Protein AF-A0A924JR89-F1 (afdb_monomer)

Nearest PDB structures (foldseek):
  1vdr-assembly1_A  TM=5.507E-01  e=8.318E-01  Haloferax volcanii
  6cn0-assembly1_A  TM=6.448E-01  e=5.348E+00  Proteus mirabilis
  8uu8-assembly1_v  TM=4.868E-01  e=1.916E+00  Listeria monocytogenes EGD-e
  7ss9-assembly1_8  TM=5.761E-01  e=3.413E+00  Escherichia coli 113303
  2ith-assembly1_A  TM=5.843E-01  e=7.860E+00  Haloferax volcanii

Structure (mmCIF, N/CA/C/O 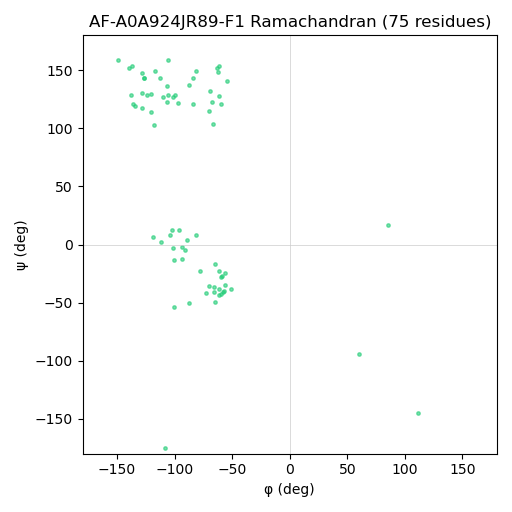backbone):
data_AF-A0A924JR89-F1
#
_entry.id   AF-A0A924JR89-F1
#
loop_
_atom_site.group_PDB
_atom_site.id
_atom_site.type_symbol
_atom_site.label_atom_id
_atom_site.label_alt_id
_atom_site.label_comp_id
_atom_site.label_asym_id
_atom_site.label_entity_id
_atom_site.label_seq_id
_atom_site.pdbx_PDB_ins_code
_atom_site.Cartn_x
_atom_site.Cartn_y
_atom_site.Cartn_z
_atom_site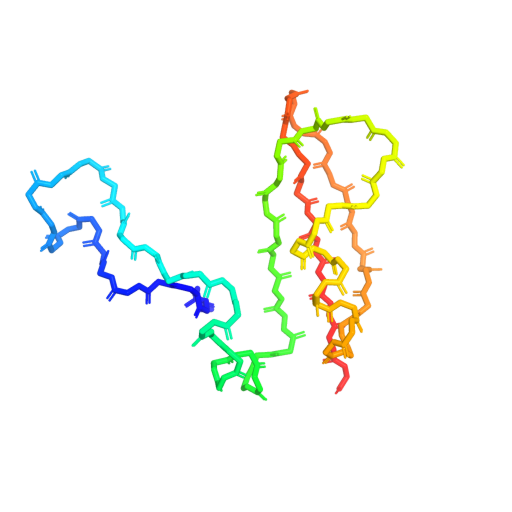.occupancy
_atom_site.B_iso_or_equiv
_atom_site.auth_seq_id
_atom_site.auth_comp_id
_atom_site.auth_asym_id
_atom_site.auth_atom_id
_atom_site.pdbx_PDB_model_num
ATOM 1 N N . ARG A 1 1 ? 1.473 -11.010 -3.390 1.00 82.12 1 ARG A N 1
ATOM 2 C CA . ARG A 1 1 ? 2.297 -10.473 -4.504 1.00 82.12 1 ARG A CA 1
ATOM 3 C C . ARG A 1 1 ? 2.221 -8.961 -4.403 1.00 82.12 1 ARG A C 1
ATOM 5 O O . ARG A 1 1 ? 1.124 -8.485 -4.160 1.00 82.12 1 ARG A O 1
ATOM 12 N N . ASP A 1 2 ? 3.329 -8.239 -4.561 1.00 90.88 2 ASP A N 1
ATOM 13 C CA . ASP A 1 2 ? 3.283 -6.773 -4.610 1.00 90.88 2 ASP A CA 1
ATOM 14 C C . ASP A 1 2 ? 2.560 -6.324 -5.893 1.00 90.88 2 ASP A C 1
ATOM 16 O O . ASP A 1 2 ? 2.921 -6.743 -6.997 1.00 90.88 2 ASP A O 1
ATOM 20 N N . VAL A 1 3 ? 1.488 -5.549 -5.722 1.00 92.81 3 VAL A N 1
ATOM 21 C CA . VAL A 1 3 ? 0.615 -5.070 -6.803 1.00 92.81 3 VAL A CA 1
ATOM 22 C C . VAL A 1 3 ? 1.217 -3.895 -7.569 1.00 92.81 3 VAL A C 1
ATOM 24 O O . VAL A 1 3 ? 0.848 -3.687 -8.722 1.00 92.81 3 VAL A O 1
ATOM 27 N N . ALA A 1 4 ? 2.140 -3.154 -6.952 1.00 94.06 4 ALA A N 1
ATOM 28 C CA . ALA A 1 4 ? 2.765 -1.975 -7.534 1.00 94.06 4 ALA A CA 1
ATOM 29 C C . ALA A 1 4 ? 4.163 -2.250 -8.098 1.00 94.06 4 ALA A C 1
ATOM 31 O O . ALA A 1 4 ? 4.683 -1.424 -8.844 1.00 94.06 4 ALA A O 1
ATOM 32 N N . LEU A 1 5 ? 4.773 -3.396 -7.790 1.00 95.00 5 LEU A N 1
ATOM 33 C CA . LEU A 1 5 ? 6.112 -3.740 -8.267 1.00 95.00 5 LEU A CA 1
ATOM 34 C C . LEU A 1 5 ? 6.201 -3.779 -9.803 1.00 95.00 5 LEU A C 1
ATOM 36 O O . LEU A 1 5 ? 5.541 -4.589 -10.459 1.00 95.00 5 LEU A O 1
ATOM 40 N N . VAL A 1 6 ? 7.084 -2.946 -10.359 1.00 95.19 6 VAL A N 1
ATOM 41 C CA . VAL A 1 6 ? 7.415 -2.901 -11.794 1.00 95.19 6 VAL A CA 1
ATOM 42 C C . VAL A 1 6 ? 8.724 -3.631 -12.065 1.00 95.19 6 VAL A C 1
ATOM 44 O O . VAL A 1 6 ? 8.766 -4.532 -12.900 1.00 95.19 6 VAL A O 1
ATOM 47 N N . THR A 1 7 ? 9.796 -3.261 -11.358 1.00 95.81 7 THR A N 1
ATOM 48 C CA . THR A 1 7 ? 11.120 -3.878 -11.525 1.00 95.81 7 THR A CA 1
ATOM 49 C C . THR A 1 7 ? 11.749 -4.147 -10.160 1.00 95.81 7 THR A C 1
ATOM 51 O O . THR A 1 7 ? 11.956 -3.189 -9.410 1.00 95.81 7 THR A O 1
ATOM 54 N N . PRO A 1 8 ? 12.073 -5.414 -9.835 1.00 95.44 8 PRO A N 1
ATOM 55 C CA . PRO A 1 8 ? 12.778 -5.762 -8.606 1.00 95.44 8 PRO A CA 1
ATOM 56 C C . PRO A 1 8 ? 14.175 -5.137 -8.543 1.00 95.44 8 PRO A C 1
ATOM 58 O O . PRO A 1 8 ? 14.855 -5.036 -9.56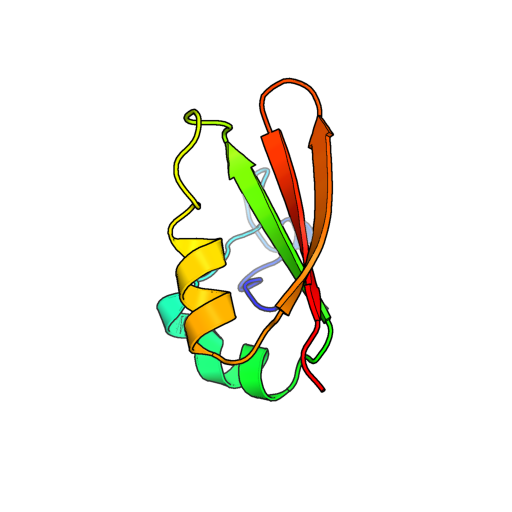2 1.00 95.44 8 PRO A O 1
ATOM 61 N N . PHE A 1 9 ? 14.664 -4.806 -7.350 1.00 95.00 9 PHE A N 1
ATOM 62 C CA . PHE A 1 9 ? 15.975 -4.192 -7.131 1.00 95.00 9 PHE A CA 1
ATOM 63 C C . PHE A 1 9 ? 17.118 -5.075 -7.643 1.00 95.00 9 PHE A C 1
ATOM 65 O O . PHE A 1 9 ? 18.156 -4.570 -8.053 1.00 95.00 9 PHE A O 1
ATOM 72 N N . THR A 1 10 ? 16.923 -6.398 -7.669 1.00 95.50 10 THR A N 1
ATOM 73 C CA . THR A 1 10 ? 17.885 -7.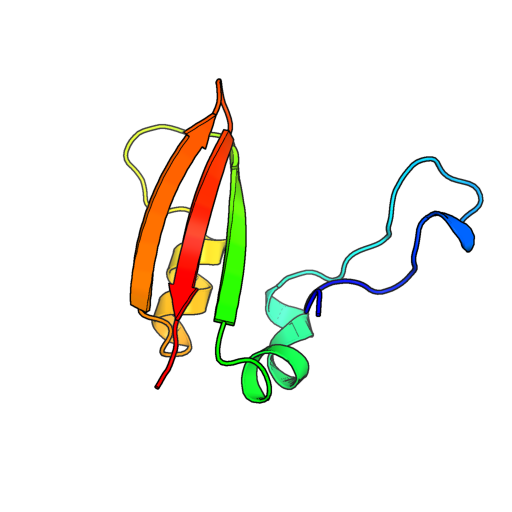356 -8.235 1.00 95.50 10 THR A CA 1
ATOM 74 C C . THR A 1 10 ? 18.081 -7.189 -9.741 1.00 95.50 10 THR A C 1
ATOM 76 O O . THR A 1 10 ? 19.049 -7.704 -10.292 1.00 95.50 10 T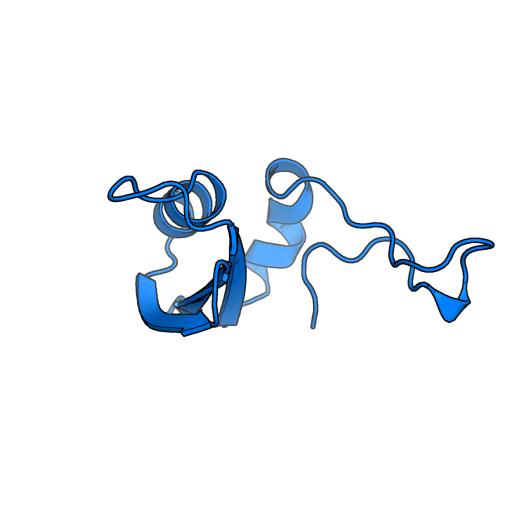HR A O 1
ATOM 79 N N . GLU A 1 11 ? 17.159 -6.492 -10.401 1.00 96.25 11 GLU A N 1
ATOM 80 C CA . GLU A 1 11 ? 17.146 -6.218 -11.836 1.00 96.25 11 GLU A CA 1
ATOM 81 C C . GLU A 1 11 ? 17.384 -4.727 -12.141 1.00 96.25 11 GLU A C 1
ATOM 83 O O . GLU A 1 11 ? 17.391 -4.331 -13.307 1.00 96.25 11 GLU A O 1
ATOM 88 N N . THR A 1 12 ? 17.615 -3.889 -11.119 1.00 92.88 12 THR A N 1
ATOM 89 C CA . THR A 1 12 ? 17.980 -2.477 -11.294 1.00 92.88 12 THR A CA 1
ATOM 90 C C . THR A 1 12 ? 19.463 -2.243 -10.997 1.00 92.88 12 THR A C 1
ATOM 92 O O . THR A 1 12 ? 20.117 -2.995 -10.281 1.00 92.88 12 THR A O 1
ATOM 95 N N . ASN A 1 13 ? 20.015 -1.147 -11.527 1.00 92.06 13 ASN A N 1
ATOM 96 C CA . ASN A 1 13 ? 21.342 -0.654 -11.128 1.00 92.06 13 ASN A CA 1
ATOM 97 C C . ASN A 1 13 ? 21.294 0.172 -9.820 1.00 92.06 13 ASN A C 1
ATOM 99 O O . ASN A 1 13 ? 22.265 0.851 -9.485 1.00 92.06 13 ASN A O 1
ATOM 103 N N . GLY A 1 14 ? 20.147 0.196 -9.132 1.00 91.19 14 GLY A N 1
ATOM 104 C CA . GLY A 1 14 ? 19.892 0.994 -7.936 1.00 91.19 14 GLY A CA 1
ATOM 105 C C . GLY A 1 14 ? 19.820 0.147 -6.667 1.00 91.19 14 GLY A C 1
ATOM 106 O O . GLY A 1 14 ? 20.054 -1.055 -6.677 1.00 91.19 14 GLY A O 1
ATOM 107 N N . LEU A 1 15 ? 19.492 0.799 -5.551 1.00 93.88 15 LEU A N 1
ATOM 108 C CA . LEU A 1 15 ? 19.321 0.133 -4.252 1.00 93.88 15 LEU A CA 1
ATOM 109 C C . LEU A 1 15 ? 17.865 -0.258 -3.958 1.00 93.88 15 LEU A C 1
ATOM 111 O O . LEU A 1 15 ? 17.597 -0.821 -2.902 1.00 93.88 15 LEU A O 1
ATOM 115 N N . TRP A 1 16 ? 16.936 0.072 -4.857 1.00 95.06 16 TRP A N 1
ATOM 116 C CA . TRP A 1 16 ? 15.500 -0.007 -4.608 1.00 95.06 16 TRP A CA 1
ATOM 117 C C . TRP A 1 16 ? 14.755 -0.610 -5.795 1.00 95.06 16 TRP A C 1
ATOM 119 O O . TRP A 1 16 ? 15.193 -0.497 -6.947 1.00 95.06 16 TRP A O 1
ATOM 129 N N . ASP A 1 17 ? 13.612 -1.217 -5.486 1.00 95.81 17 ASP A N 1
ATOM 130 C CA . ASP A 1 17 ? 12.607 -1.584 -6.474 1.00 95.81 17 ASP A CA 1
ATOM 131 C C . ASP A 1 17 ? 12.086 -0.328 -7.184 1.00 95.81 17 ASP A C 1
ATOM 133 O O . ASP A 1 17 ? 12.085 0.778 -6.636 1.00 95.81 17 ASP A O 1
ATOM 137 N N . THR A 1 18 ? 11.605 -0.501 -8.410 1.00 95.38 18 THR A N 1
ATOM 138 C CA . THR A 1 18 ? 10.763 0.501 -9.068 1.00 95.38 18 THR A CA 1
ATOM 139 C C . THR A 1 18 ? 9.313 0.064 -8.944 1.00 95.38 18 THR A C 1
ATOM 141 O O . THR A 1 18 ? 8.978 -1.069 -9.295 1.00 95.38 18 THR A O 1
ATOM 144 N N . VAL A 1 19 ? 8.459 0.966 -8.468 1.00 94.75 19 VAL A N 1
ATOM 145 C CA . VAL A 1 19 ? 7.021 0.736 -8.300 1.00 94.75 19 VAL A CA 1
ATOM 146 C C . VAL A 1 19 ? 6.219 1.681 -9.191 1.00 94.75 19 VAL A C 1
ATOM 148 O O . VAL A 1 19 ? 6.663 2.790 -9.495 1.00 94.75 19 VAL A O 1
ATOM 151 N N . ALA A 1 20 ? 5.049 1.232 -9.628 1.00 95.38 20 ALA A N 1
ATOM 152 C CA . ALA A 1 20 ? 4.086 2.044 -10.352 1.00 95.38 20 ALA A CA 1
ATOM 153 C C . ALA A 1 20 ? 3.263 2.894 -9.369 1.00 95.38 20 ALA A C 1
ATOM 155 O O . ALA A 1 20 ? 3.006 2.449 -8.246 1.00 95.38 20 ALA A O 1
ATOM 156 N N . PRO A 1 21 ? 2.802 4.089 -9.780 1.00 94.12 21 PRO A N 1
ATOM 157 C CA . PRO A 1 21 ? 1.772 4.815 -9.046 1.00 94.12 21 PRO A CA 1
ATOM 158 C C . PRO A 1 21 ? 0.528 3.940 -8.844 1.00 94.12 21 PRO A C 1
ATOM 160 O O . PRO A 1 21 ? 0.117 3.236 -9.764 1.00 94.12 21 PRO A O 1
ATOM 163 N N . LEU A 1 22 ? -0.109 4.013 -7.672 1.00 92.38 22 LEU A N 1
ATOM 164 C CA . LEU A 1 22 ? -1.266 3.173 -7.332 1.00 92.38 22 LEU A CA 1
ATOM 165 C C . LEU A 1 22 ? -2.428 3.302 -8.337 1.00 92.38 22 LEU A C 1
ATOM 167 O O . LEU A 1 22 ? -3.076 2.315 -8.677 1.00 92.38 22 LEU A O 1
ATOM 171 N N . ALA A 1 23 ? -2.641 4.500 -8.888 1.00 92.50 23 ALA A N 1
ATOM 172 C CA . ALA A 1 23 ? -3.651 4.741 -9.921 1.00 92.50 23 ALA A CA 1
ATOM 173 C C . ALA A 1 23 ? -3.445 3.891 -11.194 1.00 92.50 23 ALA A C 1
ATOM 175 O O . ALA A 1 23 ? -4.413 3.557 -11.878 1.00 92.50 23 ALA A O 1
ATOM 176 N N . ASP A 1 24 ? -2.204 3.489 -11.482 1.00 95.75 24 ASP A N 1
ATOM 177 C CA . ASP A 1 24 ? -1.844 2.699 -12.661 1.00 95.75 24 ASP A CA 1
ATOM 178 C C . ASP A 1 24 ? -1.896 1.179 -12.395 1.00 95.75 24 ASP A C 1
ATOM 180 O O . ASP A 1 24 ? -1.725 0.379 -13.317 1.00 95.75 24 ASP A O 1
ATOM 184 N N . THR A 1 25 ? -2.156 0.747 -11.153 1.00 93.81 25 THR A N 1
ATOM 185 C CA . THR A 1 25 ? -2.125 -0.673 -10.745 1.00 93.81 25 THR A CA 1
ATOM 186 C C . THR A 1 25 ? -3.515 -1.295 -10.585 1.00 93.81 25 THR A C 1
ATOM 188 O O . THR A 1 25 ? -3.636 -2.449 -10.168 1.00 93.81 25 THR A O 1
ATOM 191 N N . THR A 1 26 ? -4.580 -0.591 -10.983 1.00 91.06 26 THR A N 1
ATOM 192 C CA . THR A 1 26 ? -5.988 -1.032 -10.862 1.00 91.06 26 THR A CA 1
ATOM 193 C C . THR A 1 26 ? -6.255 -2.434 -11.417 1.00 91.06 26 THR A C 1
ATOM 195 O O . THR A 1 26 ? -6.986 -3.213 -10.808 1.00 91.06 26 THR A O 1
ATOM 198 N N . ALA A 1 27 ? -5.620 -2.809 -12.532 1.00 90.69 27 ALA A N 1
ATOM 199 C CA . ALA A 1 27 ? -5.743 -4.152 -13.100 1.00 90.69 27 ALA A CA 1
ATOM 200 C C . ALA A 1 27 ? -5.136 -5.244 -12.197 1.00 90.69 27 ALA A C 1
ATOM 202 O O . ALA A 1 27 ? -5.683 -6.341 -12.106 1.00 90.69 27 ALA A O 1
ATOM 203 N N . ALA A 1 28 ? -4.023 -4.952 -11.516 1.00 90.25 28 ALA A N 1
ATOM 204 C CA . ALA A 1 28 ? -3.420 -5.867 -10.551 1.00 90.25 28 ALA A CA 1
ATOM 205 C C . ALA A 1 28 ? -4.258 -5.937 -9.265 1.00 90.25 28 ALA A C 1
ATOM 207 O O . ALA A 1 28 ? -4.514 -7.038 -8.772 1.00 90.25 28 ALA A O 1
ATOM 208 N N . LEU A 1 29 ? -4.757 -4.791 -8.783 1.00 91.88 29 LEU A N 1
ATOM 209 C CA . LEU A 1 29 ? -5.682 -4.705 -7.645 1.00 91.88 29 LEU A CA 1
ATOM 210 C C . LEU A 1 29 ? -6.950 -5.533 -7.877 1.00 91.88 29 LEU A C 1
ATOM 212 O O . LEU A 1 29 ? -7.385 -6.261 -6.994 1.00 91.88 29 LEU A O 1
ATOM 216 N N . ALA A 1 30 ? -7.504 -5.529 -9.093 1.00 88.81 30 ALA A N 1
ATOM 217 C CA . ALA A 1 30 ? -8.683 -6.331 -9.420 1.00 88.81 30 ALA A CA 1
ATOM 218 C C . ALA A 1 30 ? -8.504 -7.839 -9.147 1.00 88.81 30 ALA A C 1
ATOM 220 O O . ALA A 1 30 ? -9.493 -8.537 -8.927 1.00 88.81 30 ALA A O 1
ATOM 221 N N . THR A 1 31 ? -7.262 -8.334 -9.144 1.00 91.44 31 THR A N 1
ATOM 222 C CA . THR A 1 31 ? -6.924 -9.745 -8.892 1.00 91.44 31 THR A CA 1
ATOM 223 C C . THR A 1 31 ? -6.413 -10.031 -7.478 1.00 91.44 31 THR A C 1
ATOM 225 O O . THR A 1 31 ? -6.167 -11.192 -7.152 1.00 91.44 31 THR A O 1
ATOM 228 N N . SER A 1 32 ? -6.257 -9.003 -6.642 1.00 94.19 32 SER A N 1
ATOM 229 C CA . SER A 1 32 ? -5.766 -9.119 -5.267 1.00 94.19 32 SER A CA 1
ATOM 230 C C . SER A 1 32 ? -6.894 -8.844 -4.278 1.00 94.19 32 SER A C 1
ATOM 232 O O . SER A 1 32 ? -7.518 -7.792 -4.329 1.00 94.19 32 SER A O 1
ATOM 234 N N . THR A 1 33 ? -7.136 -9.752 -3.341 1.00 95.62 33 THR A N 1
ATOM 235 C CA . THR A 1 33 ? -8.091 -9.538 -2.235 1.00 95.62 33 THR A CA 1
ATOM 236 C C . THR A 1 33 ? -7.421 -8.989 -0.982 1.00 95.62 33 THR A C 1
ATOM 238 O O . THR A 1 33 ? -8.100 -8.553 -0.069 1.00 95.62 33 THR A O 1
ATOM 241 N N . ASP A 1 34 ? -6.091 -9.016 -0.933 1.00 96.38 34 ASP A N 1
ATOM 242 C CA . ASP A 1 34 ? -5.290 -8.742 0.256 1.00 96.38 34 ASP A CA 1
ATOM 243 C C . ASP A 1 34 ? -4.139 -7.801 -0.117 1.00 96.38 34 ASP A C 1
ATOM 245 O O . ASP A 1 34 ? -3.341 -8.120 -1.012 1.00 96.38 34 ASP A O 1
ATOM 249 N N . VAL A 1 35 ? -4.102 -6.615 0.497 1.00 96.62 35 VAL A N 1
ATOM 250 C CA . VAL A 1 35 ? -3.143 -5.550 0.176 1.00 96.62 35 VAL A CA 1
ATOM 251 C C . VAL A 1 35 ? -2.636 -4.845 1.429 1.00 96.62 35 VAL A C 1
ATOM 253 O O . VAL A 1 35 ? -3.324 -4.726 2.443 1.00 96.62 35 VAL A O 1
ATOM 256 N N . TRP A 1 36 ? -1.418 -4.317 1.330 1.00 96.31 36 TRP A N 1
ATOM 257 C CA . TRP A 1 36 ? -0.797 -3.523 2.383 1.00 96.31 36 TRP A CA 1
ATOM 258 C C . TRP A 1 36 ? -0.382 -2.167 1.826 1.00 96.31 36 TRP A C 1
ATOM 260 O O . TRP A 1 36 ? 0.324 -2.109 0.820 1.00 96.31 36 TRP A O 1
ATOM 270 N N . ALA A 1 37 ? -0.790 -1.091 2.496 1.00 95.56 37 ALA A N 1
ATOM 271 C CA . ALA A 1 37 ? -0.335 0.265 2.214 1.00 95.56 37 ALA A CA 1
ATOM 272 C C . ALA A 1 37 ? 0.623 0.724 3.319 1.00 95.56 37 ALA A C 1
ATOM 274 O O . ALA A 1 37 ? 0.389 0.490 4.507 1.00 95.56 37 ALA A O 1
ATOM 275 N N . ILE A 1 38 ? 1.725 1.359 2.925 1.00 94.69 38 ILE A N 1
ATOM 276 C CA . ILE A 1 38 ? 2.774 1.814 3.838 1.00 94.69 38 ILE A CA 1
ATOM 277 C C . ILE A 1 38 ? 2.910 3.319 3.681 1.00 94.69 38 ILE A C 1
ATOM 279 O O . ILE A 1 38 ? 3.359 3.800 2.648 1.00 94.69 38 ILE A O 1
ATOM 283 N N . GLU A 1 39 ? 2.565 4.049 4.734 1.00 94.50 39 GLU A N 1
ATOM 284 C CA . GLU A 1 39 ? 2.414 5.498 4.667 1.00 94.50 39 GLU A CA 1
ATOM 285 C C . GLU A 1 39 ? 3.246 6.187 5.735 1.00 94.50 39 GLU A C 1
ATOM 287 O O . GLU A 1 39 ? 3.354 5.718 6.871 1.00 94.50 39 GLU A O 1
ATOM 292 N N . LEU A 1 40 ? 3.821 7.339 5.400 1.00 92.56 40 LEU A N 1
ATOM 293 C CA . LEU A 1 40 ? 4.409 8.196 6.422 1.00 92.56 40 LEU A CA 1
ATOM 294 C C . LEU A 1 40 ? 3.286 8.787 7.275 1.00 92.56 40 LEU A C 1
ATOM 296 O O . LEU A 1 40 ? 2.312 9.327 6.765 1.00 92.56 40 LEU A O 1
ATOM 300 N N . SER A 1 41 ? 3.437 8.723 8.595 1.00 81.31 41 SER A N 1
ATOM 301 C CA . SER A 1 41 ? 2.476 9.294 9.529 1.00 81.31 41 SER A CA 1
ATOM 302 C C . SER A 1 41 ? 2.483 10.819 9.400 1.00 81.31 41 SER A C 1
ATOM 304 O O . SER A 1 41 ? 3.404 11.498 9.861 1.00 81.31 41 SER A O 1
ATOM 306 N N . THR A 1 42 ? 1.455 11.358 8.745 1.00 78.00 42 THR A N 1
ATOM 307 C CA . THR A 1 42 ? 1.252 12.801 8.535 1.00 78.00 42 THR A CA 1
ATOM 308 C C . THR A 1 42 ? 0.196 13.402 9.469 1.00 78.00 42 THR A C 1
ATOM 310 O O . THR A 1 42 ? -0.220 14.541 9.271 1.00 78.00 42 THR A O 1
ATOM 313 N N . GLY A 1 43 ? -0.227 12.672 10.508 1.00 72.56 43 GLY A N 1
ATOM 314 C CA . GLY A 1 43 ? -1.249 13.102 11.469 1.00 72.56 43 GLY A CA 1
ATOM 315 C C . GLY A 1 43 ? -2.549 12.303 11.348 1.00 72.56 43 GLY A C 1
ATOM 316 O O . GLY A 1 43 ? -2.512 11.106 11.087 1.00 72.56 43 GLY A O 1
ATOM 317 N N . SER A 1 44 ? -3.690 12.960 11.578 1.00 68.44 44 SER A N 1
ATOM 318 C CA . SER A 1 44 ? -5.007 12.308 11.721 1.00 68.44 44 SER A CA 1
ATOM 319 C C . SER A 1 44 ? -5.790 12.118 10.415 1.00 68.44 44 SER A C 1
ATOM 321 O O . SER A 1 44 ? -6.946 11.704 10.460 1.00 68.44 44 SER A O 1
ATOM 323 N N . THR A 1 45 ? -5.215 12.470 9.266 1.00 82.69 45 THR A N 1
ATOM 324 C CA . THR A 1 45 ? -5.888 12.358 7.963 1.00 82.69 45 THR A CA 1
ATOM 325 C C . THR A 1 45 ? -5.667 10.967 7.376 1.00 82.69 45 THR A C 1
ATOM 327 O O . THR A 1 45 ? -4.545 10.464 7.421 1.00 82.69 45 THR A O 1
ATOM 330 N N . ILE A 1 46 ? -6.718 10.369 6.807 1.00 85.81 46 ILE A N 1
ATOM 331 C CA . ILE A 1 46 ? -6.609 9.113 6.051 1.00 85.81 46 ILE A CA 1
ATOM 332 C C . ILE A 1 46 ? -5.676 9.348 4.847 1.00 85.81 46 ILE A C 1
ATOM 334 O O . ILE A 1 46 ? -5.882 10.326 4.118 1.00 85.81 46 ILE A O 1
ATOM 338 N N . PRO A 1 47 ? -4.637 8.517 4.647 1.00 92.56 47 PRO A N 1
ATOM 339 C CA . PRO A 1 47 ? -3.726 8.668 3.517 1.00 92.56 47 PRO A CA 1
ATOM 340 C C . PRO A 1 47 ? -4.425 8.487 2.166 1.00 92.56 47 PRO A C 1
ATOM 342 O O . PRO A 1 47 ? -5.407 7.757 2.060 1.00 92.56 47 PRO A O 1
ATOM 345 N N . ALA A 1 48 ? -3.906 9.139 1.123 1.00 92.06 48 ALA A N 1
ATOM 346 C CA . ALA A 1 48 ? -4.528 9.121 -0.202 1.00 92.06 48 ALA A CA 1
ATOM 347 C C . ALA A 1 48 ? -4.601 7.707 -0.798 1.00 92.06 48 ALA A C 1
ATOM 349 O O . ALA A 1 48 ? -5.620 7.360 -1.391 1.00 92.06 48 ALA A O 1
ATOM 350 N N . ASP A 1 49 ? -3.567 6.887 -0.591 1.00 93.19 49 ASP A N 1
ATOM 351 C CA . ASP A 1 49 ? -3.547 5.518 -1.106 1.00 93.19 49 ASP A CA 1
ATOM 352 C C . ASP A 1 49 ? -4.552 4.632 -0.363 1.00 93.19 49 ASP A C 1
ATOM 354 O O . ASP A 1 49 ? -5.212 3.797 -0.976 1.00 93.19 49 ASP A O 1
ATOM 358 N N . VAL A 1 50 ? -4.741 4.856 0.942 1.00 95.19 50 VAL A N 1
ATOM 359 C CA . VAL A 1 50 ? -5.764 4.160 1.737 1.00 95.19 50 VAL A CA 1
ATOM 360 C C . VAL A 1 50 ? -7.162 4.530 1.242 1.00 95.19 50 VAL A C 1
ATOM 362 O O . VAL A 1 50 ? -7.938 3.633 0.927 1.00 95.19 50 VAL A O 1
ATOM 365 N N . SER A 1 51 ? -7.458 5.825 1.074 1.00 95.00 51 SER A N 1
ATOM 366 C CA . SER A 1 51 ? -8.742 6.278 0.518 1.00 95.00 51 SER A CA 1
ATOM 367 C C . SER A 1 51 ? -8.997 5.706 -0.880 1.00 95.00 51 SER A C 1
ATOM 369 O O . SER A 1 51 ? -10.104 5.275 -1.184 1.00 95.00 51 SER A O 1
ATOM 371 N N . PHE A 1 52 ? -7.967 5.658 -1.731 1.00 95.25 52 PHE A N 1
ATOM 372 C CA . PHE A 1 52 ? -8.070 5.064 -3.063 1.00 95.25 52 PHE A CA 1
ATOM 373 C C . PHE A 1 52 ? -8.432 3.576 -2.991 1.00 95.25 52 PHE A C 1
ATOM 375 O O . PHE A 1 52 ? -9.278 3.112 -3.752 1.00 95.25 52 PHE A O 1
ATOM 382 N N . LEU A 1 53 ? -7.812 2.814 -2.087 1.00 95.75 53 LEU A N 1
ATOM 383 C CA . LEU A 1 53 ? -8.127 1.396 -1.901 1.00 95.75 53 LEU A CA 1
ATOM 384 C C . LEU A 1 53 ? -9.554 1.203 -1.368 1.00 95.75 53 LEU A C 1
ATOM 386 O O . LEU A 1 53 ? -10.275 0.344 -1.876 1.00 95.75 53 LEU A O 1
ATOM 390 N N . GLU A 1 54 ? -10.005 2.035 -0.430 1.00 95.75 54 GLU A N 1
ATOM 391 C CA . GLU A 1 54 ? -11.392 2.014 0.057 1.00 95.75 54 GLU A CA 1
ATOM 392 C C . GLU A 1 54 ? -12.406 2.277 -1.071 1.00 95.75 54 GLU A C 1
ATOM 394 O O . GLU A 1 54 ? -13.384 1.542 -1.221 1.00 95.75 54 GLU A O 1
ATOM 399 N N . GLU A 1 55 ? -12.134 3.245 -1.952 1.00 94.94 55 GLU A N 1
ATOM 400 C CA . GLU A 1 55 ? -12.952 3.510 -3.148 1.00 94.94 55 GLU A CA 1
ATOM 401 C C . GLU A 1 55 ? -12.999 2.321 -4.129 1.00 94.94 55 GLU A C 1
ATOM 403 O O . GLU A 1 55 ? -13.948 2.194 -4.907 1.00 94.94 55 GLU A O 1
ATOM 408 N N . HIS A 1 56 ? -12.011 1.422 -4.075 1.00 94.19 56 HIS A N 1
ATOM 409 C CA . HIS A 1 56 ? -11.937 0.198 -4.882 1.00 94.19 56 HIS A CA 1
ATOM 410 C C . HIS A 1 56 ? -12.467 -1.051 -4.155 1.00 94.19 56 HIS 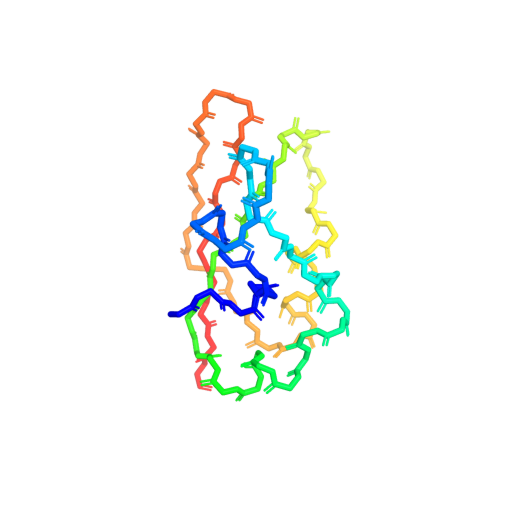A C 1
ATO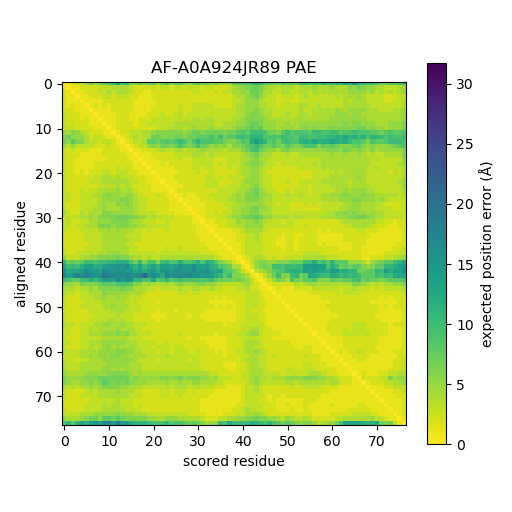M 41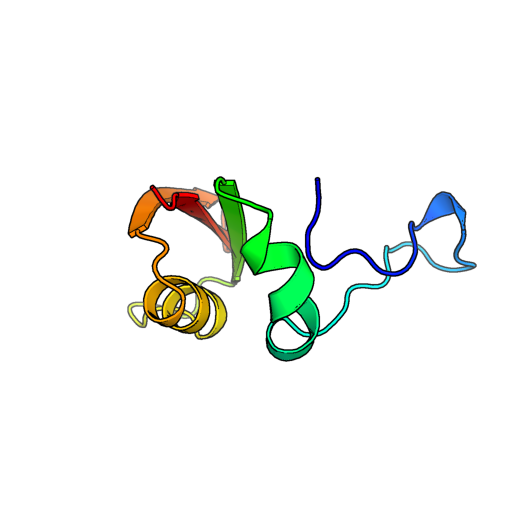2 O O . HIS A 1 56 ? -12.304 -2.174 -4.651 1.00 94.19 56 HIS A O 1
ATOM 418 N N . GLY A 1 57 ? -13.153 -0.857 -3.026 1.00 95.56 57 GLY A N 1
ATOM 419 C CA . GLY A 1 57 ? -13.868 -1.903 -2.298 1.00 95.56 57 GLY A CA 1
ATOM 420 C C . GLY A 1 57 ? -13.005 -2.699 -1.325 1.00 95.56 57 GLY A C 1
ATOM 421 O O . GLY A 1 57 ? -13.404 -3.794 -0.943 1.00 95.56 57 GLY A O 1
ATOM 422 N N . TYR A 1 58 ? -11.830 -2.189 -0.956 1.00 97.00 58 TYR A N 1
ATOM 423 C CA . TYR A 1 58 ? -11.078 -2.732 0.170 1.00 97.00 58 TYR A CA 1
ATOM 424 C C . TYR A 1 58 ? -11.574 -2.123 1.480 1.00 97.00 58 TYR A C 1
ATOM 426 O O . TYR A 1 58 ? -11.883 -0.940 1.557 1.00 97.00 58 TYR A O 1
ATOM 434 N N . GLU A 1 59 ? -11.596 -2.923 2.531 1.00 97.12 59 GLU A N 1
ATOM 435 C CA . GLU A 1 59 ? -11.908 -2.501 3.887 1.00 97.12 59 GLU A CA 1
ATOM 436 C C . GLU A 1 59 ? -10.660 -2.615 4.757 1.00 97.12 59 GLU A C 1
ATOM 438 O O . GLU A 1 59 ? -9.847 -3.530 4.601 1.00 97.12 59 GLU A O 1
ATOM 443 N N . LEU A 1 60 ? -10.490 -1.667 5.676 1.00 96.38 60 LEU A N 1
ATOM 444 C CA . LEU A 1 60 ? -9.371 -1.672 6.607 1.00 96.38 60 LEU A CA 1
ATOM 445 C C . LEU A 1 60 ? -9.529 -2.803 7.636 1.00 96.38 60 LEU A C 1
ATOM 447 O O . LEU A 1 60 ? -10.418 -2.746 8.484 1.00 96.38 60 LEU A O 1
ATOM 451 N N . ASP A 1 61 ? -8.626 -3.784 7.603 1.00 97.38 61 ASP A N 1
ATOM 452 C CA . ASP A 1 61 ? -8.587 -4.888 8.571 1.00 97.38 61 ASP A CA 1
ATOM 453 C C . ASP A 1 61 ? -7.759 -4.511 9.806 1.00 97.38 61 ASP A C 1
ATOM 455 O O . ASP A 1 61 ? -8.212 -4.614 10.949 1.00 97.38 61 ASP A O 1
ATOM 459 N N . SER A 1 62 ? -6.536 -4.012 9.595 1.00 96.62 62 SER A N 1
ATOM 460 C CA . SER A 1 62 ? -5.659 -3.634 10.703 1.00 96.62 62 SER A CA 1
ATOM 461 C C . SER A 1 62 ? -4.717 -2.476 10.380 1.00 96.62 62 SER A C 1
ATOM 463 O O . SER A 1 62 ? -4.443 -2.132 9.231 1.00 96.62 62 SER A O 1
ATOM 465 N N . THR A 1 63 ? -4.228 -1.814 11.431 1.00 95.44 63 THR A N 1
ATOM 466 C CA . THR A 1 63 ? -3.306 -0.678 11.328 1.00 95.44 63 THR A CA 1
ATOM 467 C C . THR A 1 63 ? -2.217 -0.788 12.382 1.00 95.44 63 THR A C 1
ATOM 469 O O . THR A 1 63 ? -2.505 -0.934 13.570 1.00 95.44 63 THR A O 1
ATOM 472 N N . THR A 1 64 ? -0.958 -0.683 11.961 1.00 95.31 64 THR A N 1
ATOM 473 C CA . THR A 1 64 ? 0.207 -0.752 12.850 1.00 95.31 64 THR A CA 1
ATOM 474 C C . THR A 1 64 ? 1.124 0.444 12.630 1.00 95.31 64 THR A C 1
ATOM 476 O O . THR A 1 64 ? 1.707 0.602 11.560 1.00 95.31 64 THR A O 1
ATOM 479 N N . LEU A 1 65 ? 1.300 1.276 13.660 1.00 93.81 65 LEU A N 1
ATOM 480 C CA . LEU A 1 65 ? 2.292 2.351 13.651 1.00 93.81 65 LEU A CA 1
ATOM 481 C C . LEU A 1 65 ? 3.666 1.806 14.055 1.00 93.81 65 LEU A C 1
ATOM 483 O O . LEU A 1 65 ? 3.856 1.328 15.173 1.00 93.81 65 LEU A O 1
ATOM 487 N N . ILE A 1 66 ? 4.645 1.950 13.167 1.00 93.81 66 ILE A N 1
ATOM 488 C CA . ILE A 1 66 ? 6.055 1.654 13.411 1.00 93.81 66 ILE A CA 1
ATOM 489 C C . ILE A 1 66 ? 6.847 2.951 13.255 1.00 93.81 66 ILE A C 1
ATOM 491 O O . ILE A 1 66 ? 7.142 3.410 12.152 1.00 93.81 66 ILE A O 1
ATOM 495 N N . HIS A 1 67 ? 7.233 3.541 14.386 1.00 91.94 67 HIS A N 1
ATOM 496 C CA . HIS A 1 67 ? 7.984 4.797 14.436 1.00 91.94 67 HIS A CA 1
ATOM 497 C C . HIS A 1 67 ? 7.229 5.971 13.786 1.00 91.94 67 HIS A C 1
ATOM 499 O O . HIS A 1 67 ? 6.429 6.630 14.441 1.00 91.94 67 HIS A O 1
ATOM 505 N N . ARG A 1 68 ? 7.498 6.241 12.506 1.00 92.62 68 ARG A N 1
ATOM 506 C CA . ARG A 1 68 ? 6.911 7.324 11.708 1.00 92.62 68 ARG A CA 1
ATOM 507 C C . ARG A 1 68 ? 6.139 6.789 10.506 1.00 92.62 68 ARG A C 1
ATOM 509 O O . ARG A 1 68 ? 5.721 7.587 9.678 1.00 92.62 68 ARG A O 1
ATOM 516 N N . THR A 1 69 ? 5.984 5.477 10.404 1.00 94.38 69 THR A N 1
ATOM 517 C CA . THR A 1 69 ? 5.335 4.809 9.284 1.00 94.38 69 THR A CA 1
ATOM 518 C C . THR A 1 69 ? 4.147 4.031 9.806 1.00 94.38 69 THR A C 1
ATOM 520 O O . THR A 1 69 ? 4.283 3.261 10.754 1.00 94.38 69 THR A O 1
ATOM 523 N N . THR A 1 70 ? 2.991 4.220 9.195 1.00 95.31 70 THR A N 1
ATOM 524 C CA . THR A 1 70 ? 1.802 3.434 9.482 1.00 95.31 70 THR A CA 1
ATOM 525 C C . THR A 1 70 ? 1.631 2.396 8.383 1.00 95.31 70 THR A C 1
ATOM 527 O O . THR A 1 70 ? 1.636 2.729 7.201 1.00 95.31 70 THR A O 1
ATOM 530 N N . ILE A 1 71 ? 1.508 1.134 8.782 1.00 95.38 71 ILE A N 1
ATOM 531 C CA . ILE A 1 71 ? 1.177 0.022 7.895 1.00 95.38 71 ILE A CA 1
ATOM 532 C C . ILE A 1 71 ? -0.322 -0.220 8.016 1.00 95.38 71 ILE A C 1
ATOM 534 O O . ILE A 1 71 ? -0.810 -0.490 9.116 1.00 95.38 71 ILE A O 1
ATOM 538 N N . TYR A 1 72 ? -1.024 -0.131 6.896 1.00 96.50 72 TYR A N 1
ATOM 539 C CA . TYR A 1 72 ? -2.439 -0.444 6.769 1.00 96.50 72 TYR A CA 1
ATOM 540 C C . TY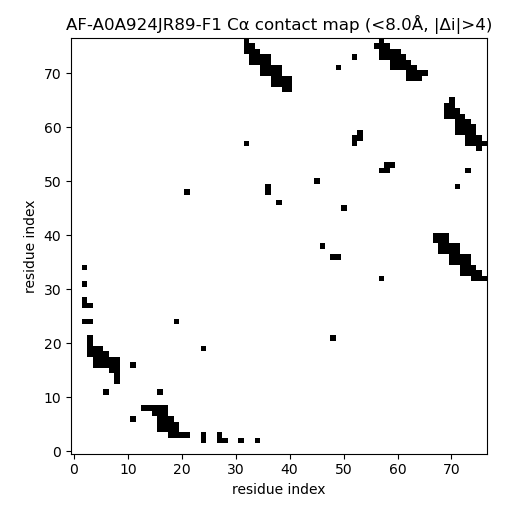R A 1 72 ? -2.565 -1.773 6.045 1.00 96.50 72 TYR A C 1
ATOM 542 O O . TYR A 1 72 ? -1.975 -1.963 4.983 1.00 96.50 72 TYR A O 1
ATOM 550 N N . HIS A 1 73 ? -3.319 -2.689 6.626 1.00 97.56 73 HIS A N 1
ATOM 551 C CA . HIS A 1 73 ? -3.692 -3.945 6.000 1.00 97.56 73 HIS A CA 1
ATOM 552 C C . HIS A 1 73 ? -5.159 -3.845 5.606 1.00 97.56 73 HIS A C 1
ATOM 554 O O . HIS A 1 73 ? -5.995 -3.538 6.457 1.00 97.56 73 HIS A O 1
ATOM 560 N N . LEU A 1 74 ? -5.450 -4.042 4.322 1.00 97.56 74 LEU A N 1
ATOM 561 C CA . LEU A 1 74 ? -6.795 -3.938 3.785 1.00 97.56 74 LEU A CA 1
ATOM 562 C C . LEU A 1 74 ? -7.175 -5.206 3.028 1.00 97.56 74 LEU A C 1
ATOM 564 O O . LEU A 1 74 ? -6.354 -5.797 2.320 1.00 97.56 74 LEU A O 1
ATOM 568 N N . PHE A 1 75 ? -8.440 -5.587 3.154 1.00 97.38 75 PHE A N 1
ATOM 569 C CA . PHE A 1 75 ? -8.988 -6.794 2.558 1.00 97.38 75 PHE A CA 1
ATOM 570 C C . PHE A 1 75 ? -10.256 -6.491 1.761 1.00 97.38 75 PHE A C 1
ATOM 572 O O . PHE A 1 75 ? -11.018 -5.598 2.109 1.00 97.38 75 PHE A O 1
ATOM 579 N N . LYS A 1 76 ? -10.488 -7.237 0.686 1.00 94.88 76 LYS A N 1
ATOM 580 C CA . LYS A 1 76 ? -11.681 -7.150 -0.157 1.00 94.88 76 LYS A CA 1
ATOM 581 C C . LYS A 1 76 ? -12.283 -8.542 -0.332 1.00 94.88 76 LYS A C 1
ATOM 583 O O . LYS A 1 76 ? -11.557 -9.473 -0.684 1.00 94.88 76 LYS A O 1
ATOM 588 N N . GLU A 1 77 ? -13.592 -8.652 -0.105 1.00 83.81 77 GLU A N 1
ATOM 589 C CA . GLU A 1 77 ? -14.376 -9.889 -0.279 1.00 83.81 77 GLU A CA 1
ATOM 590 C C . GLU A 1 77 ? -14.548 -10.324 -1.746 1.00 83.81 77 GLU A C 1
ATOM 592 O O . GLU A 1 77 ? -14.607 -9.456 -2.655 1.00 83.81 77 GLU A O 1
#

pLDDT: mean 92.88, std 5.28, range [68.44, 97.56]

Sequence (77 aa):
RDVALVTPFTETNGLWDTVAPLADTTAALATSTDVWAIELSTGSTIPADVSFLEEHGYELDSTTLIHRTTIYHLFKE

Secondary structure (DSSP, 8-state):
--SSEEE-GGGSSSSS-EE--GGG-HHHHTT-SEEEEEEE--SSSPPHHHHHHHHTT-EEEEEEEETTEEEEEEE--

Radius of gyration: 13.21 Å; Cα contacts (8 Å, |Δi|>4): 106; chains: 1; bounding box: 36×24×28 Å

Mean predicted aligned error: 3.64 Å

Solvent-accessible surface area (backbone atoms only — not comparable to full-atom values): 4759 Å² total; per-residue (Å²): 128,77,58,39,67,72,43,56,31,94,79,45,100,55,96,50,60,44,65,53,60,72,88,79,24,53,76,46,47,75,76,48,46,67,49,77,51,81,41,73,66,86,67,94,67,83,50,71,69,57,53,53,41,42,76,71,59,33,42,83,74,48,76,46,81,56,97,59,34,34,37,37,35,32,39,35,135

Foldseek 3Di:
DDLFFDAAPVRDPDPGTDGHDLVVSLVSLVVDFKDKDKDFPPDDDDDPSNVVVVVVAWDFPDWDDDPRIIITITGHD